Protein AF-A0A4Q6VI65-F1 (afdb_monomer_lite)

Sequence (117 aa):
MSENPRWYTVVLKPQLADAEGHPEHGSPLRESRVEATGDLGASGYPRYAGSGVQADIDPATGVVEAITVDGDELPLGYVAQAREGDAAGGDSMVPGEYEFEAPRAPEDGKGEGAHPA

Foldseek 3Di:
DDDQFFKKWKFKFFFDADPVGHTDTHDTPDIWMWGFPVDADPLRATWTDGPQKIFRADSVPQATRAIDGNNHGDDPRMDMGIDGDDPDDDDDPDDDDDDDPDDDDDDDDDDDDDDDD

pLDDT: mean 80.2, std 22.83, range [34.75, 98.44]

Secondary structure (DSSP, 8-state):
-PPPPSEEEEEEEEEEE-TT--EEE-S-SEEEEEEEEEEE-TTSSEEEEETTEEEEE-TTT--EEEEEETTEEPPTTEEEEEEEPPSS-------------PPPPP-----------

Radius of gyration: 26.67 Å; chains: 1; bounding box: 65×62×80 Å

Structure (mmCIF, N/CA/C/O backbone):
data_AF-A0A4Q6VI65-F1
#
_entry.id   AF-A0A4Q6VI65-F1
#
loop_
_atom_site.group_PDB
_atom_site.id
_atom_site.type_symbol
_atom_site.label_atom_id
_atom_site.label_alt_id
_atom_site.label_comp_id
_atom_site.label_asym_id
_atom_site.label_entity_id
_atom_site.label_seq_id
_atom_site.pdbx_PDB_ins_code
_atom_site.Cartn_x
_atom_site.Cartn_y
_atom_site.Cartn_z
_atom_site.occupancy
_atom_site.B_iso_or_equiv
_atom_site.auth_seq_id
_atom_site.auth_comp_id
_atom_site.auth_asym_id
_atom_site.auth_atom_id
_atom_site.pdbx_PDB_model_num
ATOM 1 N N . MET A 1 1 ? -7.193 15.089 18.863 1.00 37.78 1 MET A N 1
ATOM 2 C CA . MET A 1 1 ? -6.839 13.726 18.426 1.00 37.78 1 MET A CA 1
ATOM 3 C C . MET A 1 1 ? -6.873 13.788 16.918 1.00 37.78 1 MET A C 1
ATOM 5 O O . MET A 1 1 ? -7.930 14.135 16.412 1.00 37.78 1 MET A O 1
ATOM 9 N N . SER A 1 2 ? -5.743 13.637 16.223 1.00 53.09 2 SER A N 1
ATOM 10 C CA . SER A 1 2 ? -5.804 13.587 14.759 1.00 53.09 2 SER A CA 1
ATOM 11 C C . SER A 1 2 ? -6.551 12.321 14.388 1.00 53.09 2 SER A C 1
ATOM 13 O O . SER A 1 2 ? -6.148 11.231 14.791 1.00 53.09 2 SER A O 1
ATOM 15 N N . GLU A 1 3 ? -7.682 12.480 13.717 1.00 78.81 3 GLU A N 1
ATOM 16 C CA . GLU A 1 3 ? -8.341 11.351 13.089 1.00 78.81 3 GLU A CA 1
ATOM 17 C C . GLU A 1 3 ? -7.447 10.917 11.931 1.00 78.81 3 GLU A C 1
ATOM 19 O O . GLU A 1 3 ? -7.094 11.731 11.079 1.00 78.81 3 GLU A O 1
ATOM 24 N N . ASN A 1 4 ? -7.016 9.656 11.946 1.00 86.81 4 ASN A N 1
ATOM 25 C CA . ASN A 1 4 ? -6.321 9.078 10.802 1.00 86.81 4 ASN A CA 1
ATOM 26 C C . ASN A 1 4 ? -7.221 9.212 9.565 1.00 86.81 4 ASN A C 1
ATOM 28 O O . ASN A 1 4 ? -8.452 9.153 9.712 1.00 86.81 4 ASN A O 1
ATOM 32 N N . PRO A 1 5 ? -6.650 9.338 8.357 1.00 91.88 5 PRO A N 1
ATOM 33 C CA . PRO A 1 5 ? -7.467 9.458 7.164 1.00 91.88 5 PRO A CA 1
ATOM 34 C C . PRO A 1 5 ? -8.443 8.296 7.031 1.00 91.88 5 PRO A C 1
ATOM 36 O O . PRO A 1 5 ? -8.152 7.159 7.391 1.00 91.88 5 PRO A O 1
ATOM 39 N N . ARG A 1 6 ? -9.651 8.587 6.549 1.00 94.31 6 ARG A N 1
ATOM 40 C CA . ARG A 1 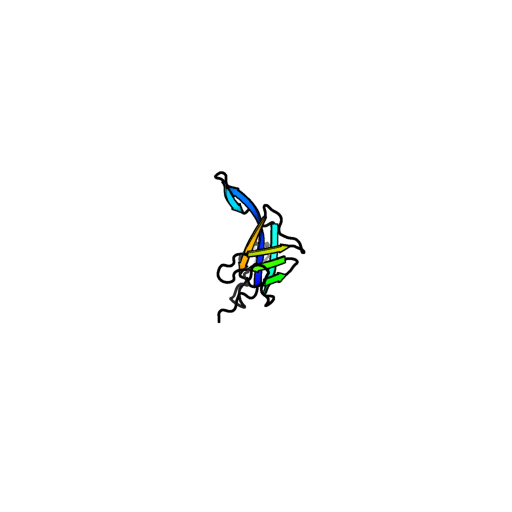6 ? -10.736 7.594 6.489 1.00 94.31 6 ARG A CA 1
ATOM 41 C C . ARG A 1 6 ? -10.517 6.565 5.386 1.00 94.31 6 ARG A C 1
ATOM 43 O O . ARG A 1 6 ? -11.012 5.443 5.491 1.00 94.31 6 ARG A O 1
ATOM 50 N N . TRP A 1 7 ? -9.826 6.961 4.324 1.00 95.56 7 TRP A N 1
ATOM 51 C CA . TRP A 1 7 ? -9.569 6.130 3.162 1.00 95.56 7 TRP A CA 1
ATOM 52 C C . TRP A 1 7 ? -8.365 6.653 2.373 1.00 95.56 7 TRP A C 1
ATOM 54 O O . TRP A 1 7 ? -8.004 7.825 2.462 1.00 95.56 7 TRP A O 1
ATOM 64 N N . TYR A 1 8 ? -7.777 5.768 1.575 1.00 97.62 8 TYR A N 1
ATOM 65 C CA . TYR A 1 8 ? -6.705 6.076 0.633 1.00 97.62 8 TYR A CA 1
ATOM 66 C C . TYR A 1 8 ? -7.020 5.472 -0.733 1.00 97.62 8 TYR A C 1
ATOM 68 O O . TYR A 1 8 ? -7.709 4.452 -0.834 1.00 97.62 8 TYR A O 1
ATOM 76 N N . THR A 1 9 ? -6.458 6.057 -1.784 1.00 97.94 9 THR A N 1
ATOM 77 C CA . THR A 1 9 ? -6.243 5.357 -3.052 1.00 97.94 9 THR A CA 1
ATOM 78 C C . THR A 1 9 ? -4.846 4.758 -3.037 1.00 97.94 9 THR A C 1
ATOM 80 O O . THR A 1 9 ? -3.853 5.485 -3.011 1.00 97.94 9 THR A O 1
ATOM 83 N N . VAL A 1 10 ? -4.765 3.432 -3.075 1.00 97.69 10 VAL A N 1
ATOM 84 C CA . VAL A 1 10 ? -3.511 2.700 -3.250 1.00 97.69 10 VAL A CA 1
ATOM 85 C C . VAL A 1 10 ? -3.266 2.492 -4.739 1.00 97.69 10 VAL A C 1
ATOM 87 O O . VAL A 1 10 ? -4.133 1.996 -5.460 1.00 97.69 10 VAL A O 1
ATOM 90 N N . VAL A 1 11 ? -2.074 2.867 -5.191 1.00 97.56 11 VAL A N 1
ATOM 91 C CA . VAL A 1 11 ? -1.618 2.773 -6.576 1.00 97.56 11 VAL A CA 1
ATOM 92 C C . VAL A 1 11 ? -0.460 1.784 -6.640 1.00 97.56 11 VAL A C 1
ATOM 94 O O . VAL A 1 11 ? 0.599 2.026 -6.059 1.00 97.56 11 VAL A O 1
ATOM 97 N N . LEU A 1 12 ? -0.650 0.682 -7.361 1.00 96.50 12 LEU A N 1
ATOM 98 C CA . LEU A 1 12 ? 0.401 -0.294 -7.639 1.00 96.50 12 LEU A CA 1
ATOM 99 C C . LEU A 1 12 ? 1.150 0.093 -8.907 1.00 96.50 12 LEU A C 1
ATOM 101 O O . LEU A 1 12 ? 0.539 0.376 -9.942 1.00 96.50 12 LEU A O 1
ATOM 105 N N . LYS A 1 13 ? 2.478 0.078 -8.829 1.00 96.50 13 LYS A N 1
ATOM 106 C CA . LYS A 1 13 ? 3.376 0.493 -9.909 1.00 96.50 13 LYS A CA 1
ATOM 107 C C . LYS A 1 13 ? 4.543 -0.494 -10.021 1.00 96.50 13 LYS A C 1
ATOM 109 O O . LYS A 1 13 ? 4.926 -1.076 -9.006 1.00 96.50 13 LYS A O 1
ATOM 114 N N . PRO A 1 14 ? 5.157 -0.664 -11.204 1.00 95.81 14 PRO A N 1
ATOM 115 C CA . PRO A 1 14 ? 6.443 -1.333 -11.298 1.00 95.81 14 PRO A CA 1
ATOM 116 C C . PRO A 1 14 ? 7.504 -0.487 -10.595 1.00 95.81 14 PRO A C 1
ATOM 118 O O . PRO A 1 14 ? 7.529 0.741 -10.738 1.00 95.81 14 PRO A O 1
ATOM 121 N N . GLN A 1 15 ? 8.402 -1.150 -9.883 1.00 93.19 15 GLN A N 1
ATOM 122 C CA . GLN A 1 15 ? 9.641 -0.552 -9.425 1.00 93.19 15 GLN A CA 1
ATOM 123 C C . GLN A 1 15 ? 10.679 -0.670 -10.538 1.00 93.19 15 GLN A C 1
ATOM 125 O O . GLN A 1 15 ? 11.067 -1.769 -10.931 1.00 93.19 15 GLN A O 1
ATOM 130 N N . LEU A 1 16 ? 11.094 0.478 -11.058 1.00 91.19 16 LEU A N 1
ATOM 131 C CA . LEU A 1 16 ? 12.094 0.608 -12.106 1.00 91.19 16 LEU A CA 1
ATOM 132 C C . LEU A 1 16 ? 13.328 1.319 -11.545 1.00 91.19 16 LEU A C 1
ATOM 134 O O . LEU A 1 16 ? 13.364 1.728 -10.381 1.00 91.19 16 LEU A O 1
ATOM 138 N N . ALA A 1 17 ? 14.342 1.455 -12.387 1.00 90.75 17 ALA A N 1
ATOM 139 C CA . ALA A 1 17 ? 15.461 2.338 -12.131 1.00 90.75 17 ALA A CA 1
ATOM 140 C C . ALA A 1 17 ? 15.717 3.204 -13.365 1.00 90.75 17 ALA A C 1
ATOM 142 O O . ALA A 1 17 ? 15.507 2.738 -14.490 1.00 90.75 17 ALA A O 1
ATOM 143 N N . ASP A 1 18 ? 16.161 4.438 -13.140 1.00 89.00 18 ASP A N 1
ATOM 144 C CA . ASP A 1 18 ? 16.641 5.309 -14.211 1.00 89.00 18 ASP A CA 1
ATOM 145 C C . ASP A 1 18 ? 17.984 4.802 -14.786 1.00 89.00 18 ASP A C 1
ATOM 147 O O . ASP A 1 18 ? 18.517 3.760 -14.381 1.00 89.00 18 ASP A O 1
ATOM 151 N N . ALA A 1 19 ? 18.538 5.519 -15.768 1.00 89.12 19 ALA A N 1
ATOM 152 C CA . ALA A 1 19 ? 19.800 5.136 -16.407 1.00 89.12 19 ALA A CA 1
ATOM 153 C C . ALA A 1 19 ? 20.996 5.160 -15.433 1.00 89.12 19 ALA A C 1
ATOM 155 O O . ALA A 1 19 ? 21.976 4.439 -15.637 1.00 89.12 19 ALA A O 1
ATOM 156 N N . GLU A 1 20 ? 20.902 5.958 -14.371 1.00 92.81 20 GLU A N 1
ATOM 157 C CA . GLU A 1 20 ? 21.888 6.106 -13.304 1.00 92.81 20 GLU A CA 1
ATOM 158 C C . GLU A 1 20 ? 21.680 5.099 -12.153 1.00 92.81 20 GLU A C 1
ATOM 160 O O . GLU A 1 20 ? 22.526 4.994 -11.262 1.00 92.81 20 GLU A O 1
ATOM 165 N N . GLY A 1 21 ? 20.602 4.310 -12.193 1.00 87.38 21 GLY A N 1
ATOM 166 C CA . GLY A 1 21 ? 20.278 3.277 -11.215 1.00 87.38 21 GLY A CA 1
ATOM 167 C C . GLY A 1 21 ? 19.486 3.770 -10.000 1.00 87.38 21 GLY A C 1
ATOM 168 O O . GLY A 1 21 ? 19.345 3.017 -9.032 1.00 87.38 21 GLY A O 1
ATOM 169 N N . HIS A 1 22 ? 18.970 5.000 -10.007 1.00 89.06 22 HIS A N 1
ATOM 170 C CA . HIS A 1 22 ? 18.104 5.488 -8.937 1.00 89.06 22 HIS A CA 1
ATOM 171 C C . HIS A 1 22 ? 16.700 4.895 -9.052 1.00 89.06 22 HIS A C 1
ATOM 173 O O . HIS A 1 22 ? 16.220 4.681 -10.166 1.00 89.06 22 HIS A O 1
ATOM 179 N N . PRO A 1 23 ? 16.002 4.668 -7.923 1.00 85.19 23 PRO A N 1
ATOM 180 C CA . PRO A 1 23 ? 14.636 4.171 -7.953 1.00 85.19 23 PRO A CA 1
ATOM 181 C C . PRO A 1 23 ? 13.718 5.117 -8.730 1.00 85.19 23 PRO A C 1
ATOM 183 O O . PRO A 1 23 ? 13.538 6.276 -8.359 1.00 85.19 23 PRO A O 1
ATOM 186 N N . GLU A 1 24 ? 13.083 4.580 -9.763 1.00 89.69 24 GLU A N 1
ATOM 187 C CA . GLU A 1 24 ? 11.984 5.213 -10.481 1.00 89.69 24 GLU A CA 1
ATOM 188 C C . GLU A 1 24 ? 10.745 4.314 -10.372 1.00 89.69 24 GLU A C 1
ATOM 190 O O . GLU A 1 24 ? 10.813 3.122 -10.055 1.00 89.69 24 GLU A O 1
ATOM 195 N N . HIS A 1 25 ? 9.568 4.875 -10.614 1.00 89.69 25 HIS A N 1
ATOM 196 C CA . HIS A 1 25 ? 8.326 4.117 -10.629 1.00 89.69 25 HIS A CA 1
ATOM 197 C C . HIS A 1 25 ? 7.657 4.262 -11.988 1.00 89.69 25 HIS A C 1
ATOM 199 O O . HIS A 1 25 ? 7.354 5.380 -12.405 1.00 89.69 25 HIS A O 1
ATOM 205 N N . GLY A 1 26 ? 7.372 3.131 -12.637 1.00 89.50 26 GLY A N 1
ATOM 206 C CA . GLY A 1 26 ? 6.691 3.101 -13.933 1.00 89.50 26 GLY A CA 1
ATOM 207 C C . GLY A 1 26 ? 5.242 3.598 -13.868 1.00 89.50 26 GLY A C 1
ATOM 208 O O . GLY A 1 26 ? 4.771 4.086 -12.842 1.00 89.50 26 GLY A O 1
ATOM 209 N N . SER A 1 27 ? 4.488 3.470 -14.958 1.00 93.38 27 SER A N 1
ATOM 210 C CA . SER A 1 27 ? 3.067 3.847 -14.968 1.00 93.38 27 SER A CA 1
ATOM 211 C C . SER A 1 27 ? 2.226 3.007 -13.984 1.00 93.38 27 SER A C 1
ATOM 213 O O . SER A 1 27 ? 2.571 1.851 -13.727 1.00 93.38 27 SER A O 1
ATOM 215 N N . PRO A 1 28 ? 1.122 3.555 -13.435 1.00 95.50 28 PRO A N 1
ATOM 216 C CA . PRO A 1 28 ? 0.167 2.789 -12.634 1.00 95.50 28 PRO A CA 1
ATOM 217 C C . PRO A 1 28 ? -0.341 1.539 -13.356 1.00 95.50 28 PRO A C 1
ATOM 219 O O . PRO A 1 28 ? -0.711 1.602 -14.527 1.00 95.50 28 PRO A O 1
ATOM 222 N N . LEU A 1 29 ? -0.381 0.416 -12.640 1.00 94.00 29 LEU A N 1
ATOM 223 C CA . LEU A 1 29 ? -0.928 -0.855 -13.126 1.00 94.00 29 LEU A CA 1
ATOM 224 C C . LEU A 1 29 ? -2.316 -1.137 -12.551 1.00 94.00 29 LEU A C 1
ATOM 226 O O . LEU A 1 29 ? -3.156 -1.735 -13.219 1.00 94.00 29 LEU A O 1
ATOM 230 N N . ARG A 1 30 ? -2.550 -0.720 -11.303 1.00 94.25 30 ARG A N 1
ATOM 231 C CA . ARG A 1 30 ? -3.827 -0.858 -10.596 1.00 94.25 30 ARG A CA 1
ATOM 232 C C . ARG A 1 30 ? -3.984 0.285 -9.611 1.00 94.25 30 ARG A C 1
ATOM 234 O O . ARG A 1 30 ? -3.036 0.638 -8.914 1.00 94.25 30 ARG A O 1
ATOM 241 N N . GLU A 1 31 ? -5.200 0.799 -9.522 1.00 96.56 31 GLU A N 1
ATOM 242 C CA . GLU A 1 31 ? -5.616 1.723 -8.475 1.00 96.56 31 GLU A CA 1
ATOM 243 C C . GLU A 1 31 ? -6.766 1.093 -7.699 1.00 96.56 31 GLU A C 1
ATOM 245 O O . GLU A 1 31 ? -7.632 0.421 -8.266 1.00 96.56 31 GLU A O 1
ATOM 250 N N . SER A 1 32 ? -6.753 1.224 -6.380 1.00 96.69 32 SER A N 1
ATOM 251 C CA . SER A 1 32 ? -7.774 0.632 -5.523 1.00 96.69 32 SER A CA 1
ATOM 252 C C . SER A 1 32 ? -8.002 1.512 -4.311 1.00 96.69 32 SER A C 1
ATOM 254 O O . SER A 1 32 ? -7.064 1.898 -3.617 1.00 96.69 32 SER A O 1
ATOM 256 N N . ARG A 1 33 ? -9.270 1.824 -4.052 1.00 97.38 33 ARG A N 1
ATOM 257 C CA . ARG A 1 33 ? -9.666 2.508 -2.828 1.00 97.38 33 ARG A CA 1
ATOM 258 C C . ARG A 1 33 ? -9.663 1.517 -1.670 1.00 97.38 33 ARG A C 1
ATOM 260 O O . ARG A 1 33 ? -10.248 0.438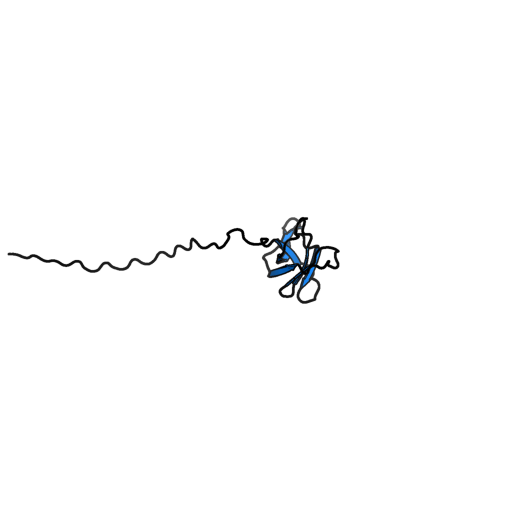 -1.784 1.00 97.38 33 ARG A O 1
ATOM 267 N N . VAL A 1 34 ? -9.045 1.921 -0.569 1.00 98.06 34 VAL A N 1
ATOM 268 C CA . VAL A 1 34 ? -8.993 1.182 0.693 1.00 98.06 34 VAL A CA 1
ATOM 269 C C . VAL A 1 34 ? -9.507 2.067 1.820 1.00 98.06 34 VAL A C 1
ATOM 271 O O . VAL A 1 34 ? -9.235 3.266 1.849 1.00 98.06 34 VAL A O 1
ATOM 274 N N . GLU A 1 35 ? -10.265 1.493 2.745 1.00 97.56 35 GLU A N 1
ATOM 275 C CA . GLU A 1 35 ? -10.871 2.217 3.865 1.00 97.56 35 GLU A CA 1
ATOM 276 C C . GLU A 1 35 ? -10.290 1.741 5.188 1.00 97.56 35 GLU A C 1
ATOM 278 O O . GLU A 1 35 ? -9.915 0.574 5.315 1.00 97.56 35 GLU A O 1
ATOM 283 N N . ALA A 1 36 ? -10.209 2.646 6.165 1.00 96.69 36 ALA A N 1
ATOM 284 C CA . ALA A 1 36 ? -9.707 2.322 7.493 1.00 96.69 36 ALA A CA 1
ATOM 285 C C . ALA A 1 36 ? -10.552 1.200 8.110 1.00 96.69 36 ALA A C 1
ATOM 287 O O . ALA A 1 36 ? -11.771 1.335 8.227 1.00 96.69 36 ALA A O 1
ATOM 288 N N . THR A 1 37 ? -9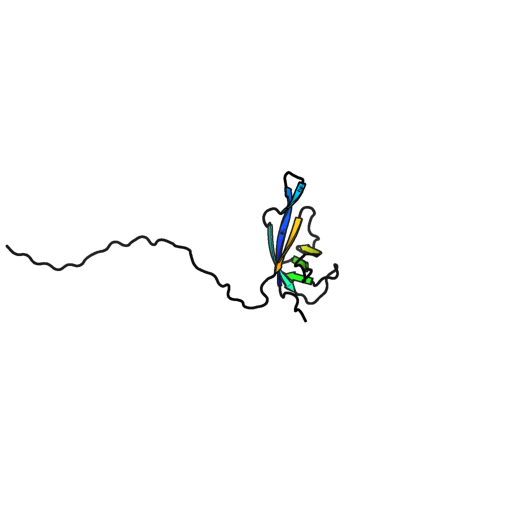.913 0.113 8.543 1.00 96.62 37 THR A N 1
ATOM 289 C CA . THR A 1 37 ? -10.632 -1.001 9.184 1.00 96.62 37 THR A CA 1
ATOM 290 C C . THR A 1 37 ? -10.856 -0.757 10.675 1.00 96.62 37 THR A C 1
ATOM 292 O O . THR A 1 37 ? -11.752 -1.347 11.269 1.00 96.62 37 THR A O 1
ATOM 295 N N . GLY A 1 38 ? -10.062 0.137 11.275 1.00 95.69 38 GLY A N 1
ATOM 296 C CA . GLY A 1 38 ? -10.015 0.373 12.721 1.00 95.69 38 GLY A CA 1
ATOM 297 C C . GLY A 1 38 ? -9.004 -0.509 13.459 1.00 95.69 38 GLY A C 1
ATOM 298 O O . GLY A 1 38 ? -8.771 -0.288 14.646 1.00 95.69 38 GLY A O 1
ATOM 299 N N . ASP A 1 39 ? -8.368 -1.449 12.759 1.00 96.69 39 ASP A N 1
ATOM 300 C CA . ASP A 1 39 ? -7.366 -2.356 13.316 1.00 96.69 39 ASP A CA 1
ATOM 301 C C . ASP A 1 39 ? -5.938 -1.897 12.997 1.00 96.69 39 ASP A C 1
ATOM 303 O O . ASP A 1 39 ? -5.696 -1.095 12.090 1.00 96.69 39 ASP A O 1
ATOM 307 N N . LEU A 1 40 ? -4.972 -2.455 13.729 1.00 96.69 40 LEU A N 1
ATOM 308 C CA . LEU A 1 40 ? -3.561 -2.393 13.361 1.00 96.69 40 LEU A CA 1
ATOM 309 C C . LEU A 1 40 ? -3.189 -3.596 12.499 1.00 96.69 40 LEU A C 1
ATOM 311 O O . LEU A 1 40 ? -3.655 -4.718 12.708 1.00 96.69 40 LEU A O 1
ATOM 315 N N . GLY A 1 41 ? -2.319 -3.340 11.539 1.00 96.69 41 GLY A N 1
ATOM 316 C CA . GLY A 1 41 ? -1.744 -4.343 10.678 1.00 96.69 41 GLY A CA 1
ATOM 317 C C . GLY A 1 41 ? -0.521 -5.044 11.256 1.00 96.69 41 GLY A C 1
ATOM 318 O O . GLY A 1 41 ? -0.092 -4.787 12.381 1.00 96.69 41 GLY A O 1
ATOM 319 N N . ALA A 1 42 ? 0.065 -5.936 10.458 1.00 95.06 42 ALA A N 1
ATOM 320 C CA . ALA A 1 42 ? 1.216 -6.734 10.875 1.00 95.06 42 ALA A CA 1
ATOM 321 C C . ALA A 1 42 ? 2.490 -5.885 10.998 1.00 95.06 42 ALA A C 1
ATOM 323 O O . ALA A 1 42 ? 3.364 -6.217 11.796 1.00 95.06 42 ALA A O 1
ATOM 324 N N . SER A 1 43 ? 2.572 -4.772 10.260 1.00 96.31 43 SER A N 1
ATOM 325 C CA . SER A 1 43 ? 3.648 -3.785 10.406 1.00 96.31 43 SER A CA 1
ATOM 326 C C . SER A 1 43 ? 3.517 -2.921 11.670 1.00 96.31 43 SER A C 1
ATOM 328 O O . SER A 1 43 ? 4.440 -2.185 12.004 1.00 96.31 43 SER A O 1
ATOM 330 N N . GLY A 1 44 ? 2.384 -2.996 12.384 1.00 97.12 44 GLY A N 1
ATOM 331 C CA . GLY A 1 44 ? 2.074 -2.150 13.540 1.00 97.12 44 GLY A CA 1
ATOM 332 C C . GLY A 1 44 ? 1.412 -0.812 13.192 1.00 97.12 44 GLY A C 1
ATOM 333 O O . GLY A 1 44 ? 1.083 -0.052 14.102 1.00 97.12 44 GLY A O 1
ATOM 334 N N . TYR A 1 45 ? 1.172 -0.538 11.908 1.00 97.19 45 TYR A N 1
ATOM 335 C CA . TYR A 1 45 ? 0.479 0.662 11.432 1.00 97.19 45 TYR A CA 1
ATOM 336 C C . TYR A 1 45 ? -1.019 0.414 11.200 1.00 97.19 45 TYR A C 1
ATOM 338 O O . TYR A 1 45 ? -1.427 -0.740 11.050 1.00 97.19 45 TYR A O 1
ATOM 346 N N . PRO A 1 46 ? -1.866 1.462 11.179 1.00 97.56 46 PRO A N 1
ATOM 347 C CA . PRO A 1 46 ? -3.287 1.324 10.874 1.00 97.56 46 PRO A CA 1
ATOM 348 C C . PRO A 1 46 ? -3.535 0.588 9.557 1.00 97.56 46 PRO A C 1
ATOM 350 O O . PRO A 1 46 ? -2.893 0.862 8.541 1.00 97.56 46 PRO A O 1
ATOM 353 N N . ARG A 1 47 ? -4.496 -0.334 9.586 1.00 98.19 47 ARG A N 1
ATOM 354 C CA . ARG A 1 47 ? -4.875 -1.150 8.439 1.00 98.19 47 ARG A CA 1
ATOM 355 C C . ARG A 1 47 ? -6.002 -0.510 7.638 1.00 98.19 47 ARG A C 1
ATOM 357 O O . ARG A 1 47 ? -7.009 -0.057 8.186 1.00 98.19 47 ARG A O 1
ATOM 364 N N . TYR A 1 48 ? -5.842 -0.562 6.322 1.00 98.19 48 TYR A N 1
ATOM 365 C CA . TYR A 1 48 ? -6.825 -0.158 5.331 1.00 98.19 48 TYR A CA 1
ATOM 366 C C . TYR A 1 48 ? -7.097 -1.316 4.380 1.00 98.19 48 TYR A C 1
ATOM 368 O O . TYR A 1 48 ? -6.166 -2.001 3.959 1.00 98.19 48 TYR A O 1
ATOM 376 N N . ALA A 1 49 ? -8.357 -1.542 4.019 1.00 98.25 49 ALA A N 1
ATOM 377 C CA . ALA A 1 49 ? -8.720 -2.625 3.112 1.00 98.25 49 ALA A CA 1
ATOM 378 C C . ALA A 1 49 ? -9.814 -2.216 2.123 1.00 98.25 49 ALA A C 1
ATOM 380 O O . ALA A 1 49 ? -10.676 -1.393 2.426 1.00 98.25 49 ALA A O 1
ATOM 381 N N . GLY A 1 50 ? -9.782 -2.795 0.926 1.00 97.75 50 GLY A N 1
ATOM 382 C CA . GLY A 1 50 ? -10.789 -2.559 -0.102 1.00 97.75 50 GLY A CA 1
ATOM 383 C C . GLY A 1 50 ? -10.391 -3.138 -1.453 1.00 97.75 50 GLY A C 1
ATOM 384 O O . GLY A 1 50 ? -9.220 -3.157 -1.818 1.00 97.75 50 GLY A O 1
ATOM 385 N N . SER A 1 51 ? -11.379 -3.621 -2.211 1.00 95.00 51 SER A N 1
ATOM 386 C CA . SER A 1 51 ? -11.191 -4.126 -3.583 1.00 95.00 51 SER A CA 1
ATOM 387 C C . SER A 1 51 ? -10.047 -5.144 -3.726 1.00 95.00 51 SER A C 1
ATOM 389 O O . SER A 1 51 ? -9.270 -5.055 -4.671 1.00 95.00 51 SER A O 1
ATOM 391 N N . GLY A 1 52 ? -9.908 -6.072 -2.771 1.00 96.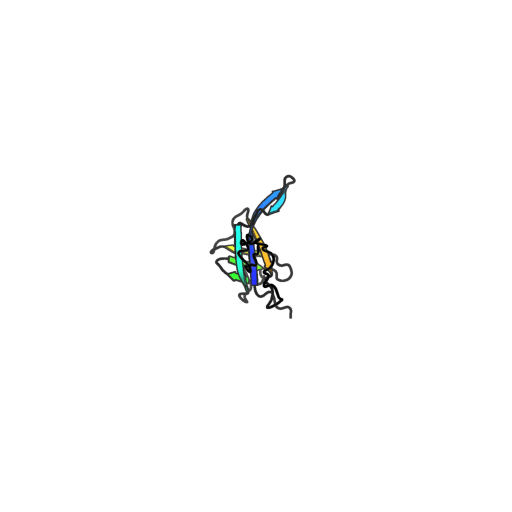31 52 GLY A N 1
ATOM 392 C CA . GLY A 1 52 ? -8.847 -7.090 -2.762 1.00 96.31 52 GLY A CA 1
ATOM 393 C C . GLY A 1 52 ? -7.475 -6.598 -2.286 1.00 96.31 52 GLY A C 1
ATOM 394 O O . GLY A 1 52 ? -6.565 -7.402 -2.148 1.00 96.31 52 GLY A O 1
ATOM 395 N N . VAL A 1 53 ? -7.310 -5.311 -1.984 1.00 97.81 53 VAL A N 1
ATOM 396 C CA . VAL A 1 53 ? -6.074 -4.754 -1.423 1.00 97.81 53 VAL A CA 1
ATOM 397 C C . VAL A 1 53 ? -6.217 -4.597 0.086 1.00 97.81 53 VAL A C 1
ATOM 399 O O . VAL A 1 53 ? -7.240 -4.107 0.567 1.00 97.81 53 VAL A O 1
ATOM 402 N N . GLN A 1 54 ? -5.179 -4.973 0.828 1.00 98.44 54 GLN A N 1
ATOM 403 C CA . GLN A 1 54 ? -5.018 -4.629 2.237 1.00 98.44 54 GLN A CA 1
ATOM 404 C C . GLN A 1 54 ? -3.656 -3.971 2.419 1.00 98.44 54 GLN A C 1
ATOM 406 O O . GLN A 1 54 ? -2.646 -4.566 2.061 1.00 98.44 54 GLN A O 1
ATOM 411 N N . ALA A 1 55 ? -3.631 -2.766 2.974 1.00 98.25 55 ALA A N 1
ATOM 412 C CA . ALA A 1 55 ? -2.418 -1.995 3.184 1.00 98.25 55 ALA A CA 1
ATOM 413 C C . ALA A 1 55 ? -2.348 -1.492 4.626 1.00 98.25 55 ALA A C 1
ATOM 415 O O . ALA A 1 55 ? -3.322 -0.965 5.162 1.00 98.25 55 ALA A O 1
ATOM 416 N N . ASP A 1 56 ? -1.178 -1.630 5.229 1.00 98.38 56 ASP A N 1
ATOM 417 C CA . ASP A 1 56 ? -0.853 -1.013 6.502 1.00 98.38 56 ASP A CA 1
ATOM 418 C C . ASP A 1 56 ? -0.119 0.301 6.172 1.00 98.38 56 ASP A C 1
ATOM 420 O O . ASP A 1 56 ? 0.909 0.272 5.491 1.00 98.38 56 ASP A O 1
ATOM 424 N N . ILE A 1 57 ? -0.680 1.451 6.560 1.00 98.19 57 ILE A N 1
ATOM 425 C CA . ILE A 1 57 ? -0.235 2.778 6.087 1.00 98.19 57 ILE A CA 1
ATOM 426 C C . ILE A 1 57 ? 0.099 3.668 7.279 1.00 98.19 57 ILE A C 1
ATOM 428 O O . ILE A 1 57 ? -0.719 3.803 8.191 1.00 98.19 57 ILE A O 1
ATOM 432 N N . ASP A 1 58 ? 1.264 4.317 7.248 1.00 96.44 58 ASP A N 1
ATOM 433 C CA . ASP A 1 58 ? 1.612 5.369 8.200 1.00 96.44 58 ASP A CA 1
ATOM 434 C C . ASP A 1 58 ? 0.759 6.624 7.943 1.00 96.44 58 ASP A C 1
ATOM 436 O O . ASP A 1 58 ? 0.968 7.308 6.940 1.00 96.44 58 ASP A O 1
ATOM 440 N N . PRO A 1 59 ? -0.190 6.983 8.830 1.00 93.19 59 PRO A N 1
ATOM 441 C CA . PRO A 1 59 ? -1.054 8.139 8.619 1.00 93.19 59 PRO A CA 1
ATOM 442 C C . PRO A 1 59 ? -0.312 9.479 8.718 1.00 93.19 59 PRO A C 1
ATOM 444 O O . PRO A 1 59 ? -0.865 10.494 8.311 1.00 93.19 59 PRO A O 1
ATOM 447 N N . ALA A 1 60 ? 0.906 9.514 9.272 1.00 92.19 60 ALA A N 1
ATOM 448 C CA . ALA A 1 60 ? 1.693 10.742 9.350 1.00 92.19 60 ALA A CA 1
ATOM 449 C C . ALA A 1 60 ? 2.390 11.077 8.022 1.00 92.19 60 ALA A C 1
ATOM 451 O O . ALA A 1 60 ? 2.624 12.251 7.735 1.00 92.19 60 ALA A O 1
ATOM 452 N N . THR A 1 61 ? 2.739 10.060 7.230 1.00 93.62 61 THR A N 1
ATOM 453 C CA . THR A 1 61 ? 3.547 10.213 6.008 1.00 93.62 61 THR A CA 1
ATOM 454 C C . THR A 1 61 ? 2.848 9.726 4.739 1.00 93.62 61 THR A C 1
ATOM 456 O O . THR A 1 61 ? 3.269 10.080 3.639 1.00 93.62 61 THR A O 1
ATOM 459 N N . GLY A 1 62 ? 1.791 8.922 4.866 1.00 93.94 62 GLY A N 1
ATOM 460 C CA . GLY A 1 62 ? 1.131 8.234 3.757 1.00 93.94 62 GLY A CA 1
ATOM 461 C C . GLY A 1 62 ? 1.951 7.075 3.177 1.00 93.94 62 GLY A C 1
ATOM 462 O O . GLY A 1 62 ? 1.623 6.576 2.100 1.00 93.94 62 GLY A O 1
ATOM 463 N N . VAL A 1 63 ? 3.027 6.647 3.846 1.00 96.38 63 VAL A N 1
ATOM 464 C CA . VAL A 1 63 ? 3.867 5.536 3.381 1.00 96.38 63 VAL A CA 1
ATOM 465 C C . VAL A 1 63 ? 3.141 4.208 3.592 1.00 96.38 63 VAL A C 1
ATOM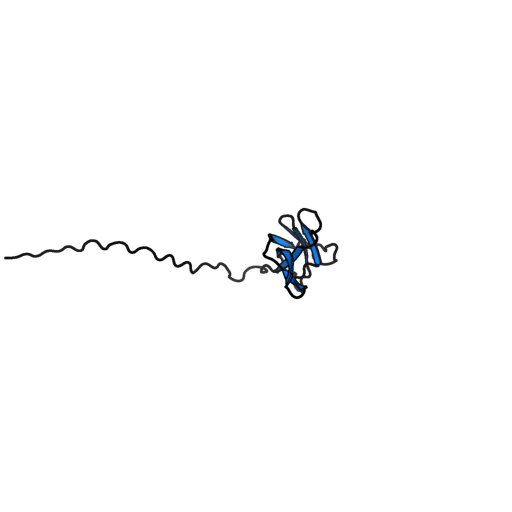 467 O O . VAL A 1 63 ? 2.538 3.968 4.637 1.00 96.38 63 VAL A O 1
ATOM 470 N N . VAL A 1 64 ? 3.192 3.342 2.577 1.00 97.75 64 VAL A N 1
ATOM 471 C CA . VAL A 1 64 ? 2.688 1.967 2.662 1.00 97.75 64 VAL A CA 1
ATOM 472 C C . VAL A 1 64 ? 3.778 1.095 3.278 1.00 97.75 64 VAL A C 1
ATOM 474 O O . VAL A 1 64 ? 4.811 0.864 2.657 1.00 97.75 64 VAL A O 1
ATOM 477 N N . GLU A 1 65 ? 3.531 0.607 4.487 1.00 97.62 65 GLU A N 1
ATOM 478 C CA . GLU A 1 65 ? 4.495 -0.144 5.302 1.00 97.62 65 GLU A CA 1
ATOM 479 C C . GLU A 1 65 ? 4.383 -1.658 5.077 1.00 97.62 65 GLU A C 1
ATOM 481 O O . GLU A 1 65 ? 5.361 -2.394 5.179 1.00 97.62 65 GLU A O 1
ATOM 486 N N . ALA A 1 66 ? 3.182 -2.136 4.745 1.00 97.38 66 ALA A N 1
ATOM 487 C CA . ALA A 1 66 ? 2.942 -3.506 4.302 1.00 97.38 66 ALA A CA 1
ATOM 488 C C . ALA A 1 66 ? 1.715 -3.562 3.391 1.00 97.38 66 ALA A C 1
ATOM 490 O O . ALA A 1 66 ? 0.795 -2.754 3.532 1.00 97.38 66 ALA A O 1
ATOM 491 N N . ILE A 1 67 ? 1.679 -4.520 2.462 1.00 97.81 67 ILE A N 1
ATOM 492 C CA . ILE A 1 67 ? 0.555 -4.679 1.538 1.00 97.81 67 ILE A CA 1
ATOM 493 C C . ILE A 1 67 ? 0.370 -6.131 1.093 1.00 97.81 67 ILE A C 1
ATOM 495 O O . ILE A 1 67 ? 1.337 -6.838 0.813 1.00 97.81 67 ILE A O 1
ATOM 499 N N . THR A 1 68 ? -0.890 -6.545 0.973 1.00 97.81 68 THR A N 1
ATOM 500 C CA . THR A 1 68 ? -1.296 -7.740 0.229 1.00 97.81 68 THR A CA 1
ATOM 501 C C . THR A 1 68 ? -2.290 -7.379 -0.870 1.00 97.81 68 THR A C 1
ATOM 503 O O . THR A 1 68 ? -3.075 -6.432 -0.749 1.00 97.81 68 THR A O 1
ATOM 506 N N . VAL A 1 69 ? -2.243 -8.137 -1.963 1.00 96.88 69 VAL A N 1
ATOM 507 C CA . VAL A 1 69 ? -3.105 -7.981 -3.135 1.00 96.88 69 VAL A CA 1
ATOM 508 C C . VAL A 1 69 ? -3.747 -9.326 -3.428 1.00 96.88 69 VAL A C 1
ATOM 510 O O . VAL A 1 69 ? -3.068 -10.316 -3.665 1.00 96.88 69 VAL A O 1
ATOM 513 N N . ASP A 1 70 ? -5.072 -9.351 -3.362 1.00 95.69 70 ASP A N 1
ATOM 514 C CA . ASP A 1 70 ? -5.918 -10.527 -3.550 1.00 95.69 70 ASP A CA 1
ATOM 515 C C . ASP A 1 70 ? -5.544 -11.705 -2.619 1.00 95.69 70 ASP A C 1
ATOM 517 O O . ASP A 1 70 ? -5.803 -12.867 -2.914 1.00 95.69 70 ASP A O 1
ATOM 521 N N . GLY A 1 71 ? -4.989 -11.377 -1.444 1.00 95.81 71 GLY A N 1
ATOM 522 C CA . GLY A 1 71 ? -4.577 -12.327 -0.405 1.00 95.81 71 GLY A CA 1
ATOM 523 C C . GLY A 1 71 ? -3.089 -12.678 -0.415 1.00 95.81 71 GLY A C 1
ATOM 524 O O . GLY A 1 71 ? -2.599 -13.186 0.592 1.00 95.81 71 GLY A O 1
ATOM 525 N N . ASP A 1 72 ? -2.371 -12.342 -1.484 1.00 96.44 72 ASP A N 1
ATOM 526 C CA . ASP A 1 72 ? -0.951 -12.646 -1.642 1.00 96.44 72 ASP A CA 1
ATOM 527 C C . ASP A 1 72 ? -0.066 -11.432 -1.337 1.00 96.44 72 ASP A C 1
ATOM 529 O O . ASP A 1 72 ? -0.483 -10.275 -1.445 1.00 96.44 72 ASP A O 1
ATOM 533 N N . GLU A 1 73 ? 1.180 -11.690 -0.945 1.00 94.75 73 GLU A N 1
ATOM 534 C CA . GLU A 1 73 ? 2.193 -10.644 -0.802 1.00 94.75 73 GLU A CA 1
ATOM 535 C C . GLU A 1 73 ? 2.502 -10.010 -2.165 1.00 94.75 73 GLU A C 1
ATOM 537 O O . GLU A 1 73 ? 2.470 -10.673 -3.207 1.00 94.75 73 GLU A O 1
ATOM 542 N N . LEU A 1 74 ? 2.798 -8.708 -2.165 1.00 93.44 74 LEU A N 1
ATOM 543 C CA . LEU A 1 74 ? 3.118 -8.006 -3.400 1.00 93.44 74 LEU A CA 1
ATOM 544 C C . LEU A 1 74 ? 4.381 -8.613 -4.051 1.00 93.44 74 LEU A C 1
ATOM 546 O O . LEU A 1 74 ? 5.413 -8.730 -3.387 1.00 93.44 74 LEU A O 1
ATOM 550 N N . PRO A 1 75 ? 4.342 -8.972 -5.349 1.00 87.62 75 PRO A N 1
ATOM 551 C CA . PRO A 1 75 ? 5.502 -9.538 -6.025 1.00 87.62 75 PRO A CA 1
ATOM 552 C C . PRO A 1 75 ? 6.706 -8.591 -6.046 1.00 87.62 75 PRO A C 1
ATOM 554 O O . PRO A 1 75 ? 6.565 -7.370 -6.131 1.00 87.62 75 PRO A O 1
ATOM 557 N N . LEU A 1 76 ? 7.910 -9.168 -6.066 1.00 88.44 76 LEU A N 1
ATOM 558 C CA . LEU A 1 76 ? 9.146 -8.408 -6.260 1.00 88.44 76 LEU A CA 1
ATOM 559 C C . LEU A 1 76 ? 9.109 -7.602 -7.568 1.00 88.44 76 LEU A C 1
ATOM 561 O O . LEU A 1 76 ? 8.596 -8.067 -8.587 1.00 88.44 76 LEU A O 1
ATOM 565 N N . GLY A 1 77 ? 9.703 -6.407 -7.540 1.00 91.94 77 GLY A N 1
ATOM 566 C CA . GLY A 1 77 ? 9.703 -5.483 -8.679 1.00 91.94 77 GLY A CA 1
ATOM 567 C C . GLY A 1 77 ? 8.447 -4.613 -8.774 1.00 91.94 77 GLY A C 1
ATOM 568 O O . GLY A 1 77 ? 8.249 -3.944 -9.785 1.00 91.94 77 GLY A O 1
ATOM 569 N N . TYR A 1 78 ? 7.614 -4.597 -7.733 1.00 95.06 78 TYR A N 1
ATOM 570 C CA . TYR A 1 78 ? 6.454 -3.721 -7.612 1.00 95.06 78 TYR A CA 1
ATOM 571 C C . TYR A 1 78 ? 6.567 -2.859 -6.360 1.00 95.06 78 TYR A C 1
ATOM 573 O O . TYR A 1 78 ? 7.179 -3.243 -5.368 1.00 95.06 78 TYR A O 1
ATOM 581 N N . VAL A 1 79 ? 5.927 -1.697 -6.411 1.00 95.81 79 VAL A N 1
ATOM 582 C CA . VAL A 1 79 ? 5.781 -0.788 -5.279 1.00 95.81 79 VAL A CA 1
ATOM 583 C C . VAL A 1 79 ? 4.329 -0.338 -5.166 1.00 95.81 79 VAL A C 1
ATOM 585 O O . VAL A 1 79 ? 3.613 -0.231 -6.168 1.00 95.81 79 VAL A O 1
ATOM 588 N N . ALA A 1 80 ? 3.903 -0.048 -3.942 1.00 97.00 80 ALA A N 1
ATOM 589 C CA . ALA A 1 80 ? 2.622 0.569 -3.651 1.00 97.00 80 ALA A CA 1
ATOM 590 C C . ALA A 1 80 ? 2.833 2.002 -3.155 1.00 97.00 80 ALA A C 1
ATOM 592 O O . ALA A 1 80 ? 3.711 2.267 -2.339 1.00 97.00 80 ALA A O 1
ATOM 593 N N . GLN A 1 81 ? 2.013 2.926 -3.642 1.00 96.81 81 GLN A N 1
ATOM 594 C CA . GLN A 1 81 ? 1.941 4.296 -3.141 1.00 96.81 81 GLN A CA 1
ATOM 595 C C . GLN A 1 81 ? 0.519 4.568 -2.669 1.00 96.81 81 GLN A C 1
ATOM 597 O O . GLN A 1 81 ? -0.427 4.151 -3.335 1.00 96.81 81 GLN A O 1
ATOM 602 N N . ALA A 1 82 ? 0.356 5.277 -1.557 1.00 97.00 82 ALA A N 1
ATOM 603 C CA . ALA A 1 82 ? -0.954 5.715 -1.102 1.00 97.00 82 ALA A CA 1
ATOM 604 C C . ALA A 1 82 ? -1.131 7.212 -1.356 1.00 97.00 82 ALA A C 1
ATOM 606 O O . ALA A 1 82 ? -0.213 8.015 -1.194 1.00 97.00 82 ALA A O 1
ATOM 607 N N . ARG A 1 83 ? -2.335 7.579 -1.783 1.00 95.19 83 ARG A N 1
ATOM 608 C CA . ARG A 1 83 ? -2.798 8.961 -1.875 1.00 95.19 83 ARG A CA 1
ATOM 609 C C . ARG A 1 83 ? -3.972 9.101 -0.937 1.00 95.19 83 ARG A C 1
ATOM 611 O O . ARG A 1 83 ? -4.920 8.321 -1.037 1.00 95.19 83 ARG A O 1
ATOM 618 N N . GLU A 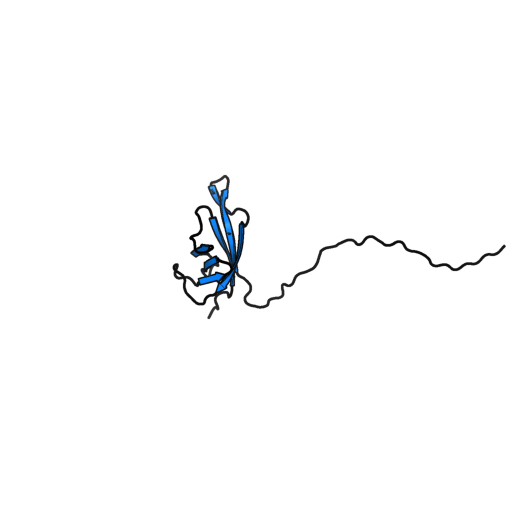1 84 ? -3.874 10.036 -0.006 1.00 91.50 84 GLU A N 1
ATOM 619 C CA . GLU A 1 84 ? -4.972 10.313 0.906 1.00 91.50 84 GLU A CA 1
ATOM 620 C C . GLU A 1 84 ? -6.206 10.728 0.111 1.00 91.50 84 GLU A C 1
ATOM 622 O O . GLU A 1 84 ? -6.117 11.467 -0.871 1.00 91.50 84 GLU A O 1
ATOM 627 N N . GLY A 1 85 ? -7.350 10.197 0.520 1.00 74.19 85 GLY A N 1
ATOM 628 C CA . GLY A 1 85 ? -8.629 10.662 0.042 1.00 74.19 85 GLY A CA 1
ATOM 629 C C . GLY A 1 85 ? -9.243 11.626 1.043 1.00 74.19 85 GLY A C 1
ATOM 630 O O . GLY A 1 85 ? -9.260 11.327 2.237 1.00 74.19 85 GLY A O 1
ATOM 631 N N . ASP A 1 86 ? -9.757 12.762 0.571 1.00 60.69 86 ASP A N 1
ATOM 632 C CA . ASP A 1 86 ? -10.241 13.832 1.442 1.00 60.69 86 ASP A CA 1
ATOM 633 C C . ASP A 1 86 ? -11.196 13.318 2.536 1.00 60.69 86 ASP A C 1
ATOM 635 O O . ASP A 1 86 ? -12.158 12.572 2.283 1.00 60.69 86 ASP A O 1
ATOM 639 N N . ALA A 1 87 ? -10.937 13.745 3.775 1.00 50.19 87 ALA A N 1
ATOM 640 C CA . ALA A 1 87 ? -11.777 13.494 4.938 1.00 50.19 87 ALA A CA 1
ATOM 641 C C . ALA A 1 87 ? -13.060 14.346 4.855 1.00 50.19 87 ALA A C 1
ATOM 643 O O . ALA A 1 87 ? -13.198 15.349 5.536 1.00 50.19 87 ALA A O 1
ATOM 644 N N . ALA A 1 88 ? -13.998 13.937 3.997 1.00 44.12 88 ALA A N 1
ATOM 645 C CA . ALA A 1 88 ? -15.338 14.510 3.833 1.00 44.12 88 ALA A CA 1
ATOM 646 C C . ALA A 1 88 ? -15.404 16.013 3.454 1.00 44.12 88 ALA A C 1
ATOM 648 O O . ALA A 1 88 ? -15.394 16.897 4.301 1.00 44.12 88 ALA A O 1
ATOM 649 N N . GLY A 1 89 ? -15.659 16.283 2.167 1.00 44.28 89 GLY A N 1
ATOM 650 C CA . GLY A 1 89 ? -16.378 17.486 1.730 1.00 44.28 89 GLY A CA 1
ATOM 651 C C . GLY A 1 89 ? -15.580 18.791 1.697 1.00 44.28 89 GLY A C 1
ATOM 652 O O . GLY A 1 89 ? -15.919 19.740 2.396 1.00 44.28 89 GLY A O 1
ATOM 653 N N . GLY A 1 90 ? -14.597 18.876 0.805 1.00 37.09 90 GLY A N 1
ATOM 654 C CA . GLY A 1 90 ? -14.185 20.135 0.189 1.00 37.09 90 GLY A CA 1
ATOM 655 C C . GLY A 1 90 ? -14.493 20.049 -1.302 1.00 37.09 90 GLY A C 1
ATOM 656 O O . GLY A 1 90 ? -14.062 19.108 -1.954 1.00 37.09 90 GLY A O 1
ATOM 657 N N . ASP A 1 91 ? -15.307 20.970 -1.802 1.00 40.41 91 ASP A N 1
ATOM 658 C CA . ASP A 1 91 ? -15.709 21.164 -3.199 1.00 40.41 91 ASP A CA 1
ATOM 659 C C . ASP A 1 91 ? -14.683 20.661 -4.245 1.00 40.41 91 ASP A C 1
ATOM 661 O O . ASP A 1 91 ? -13.681 21.311 -4.538 1.00 40.41 91 ASP A O 1
ATOM 665 N N . SER A 1 92 ? -14.910 19.475 -4.812 1.00 46.22 92 SER A N 1
ATOM 666 C CA . SER A 1 92 ? -14.236 19.055 -6.044 1.00 46.22 92 SER A CA 1
ATOM 667 C C . SER A 1 92 ? -15.122 18.098 -6.835 1.00 46.22 92 SER A C 1
ATOM 669 O O . SER A 1 92 ? -14.843 16.919 -7.031 1.00 46.22 92 SER A O 1
ATOM 671 N N . MET A 1 93 ? -16.255 18.637 -7.277 1.00 34.75 93 MET A N 1
ATOM 672 C CA . MET A 1 93 ? -16.960 18.148 -8.455 1.00 34.75 93 MET A CA 1
ATOM 673 C C . MET A 1 93 ? -16.612 19.113 -9.593 1.00 34.75 93 MET A C 1
ATOM 675 O O . MET A 1 93 ? -17.304 20.102 -9.807 1.00 34.75 93 MET A O 1
ATOM 679 N N . VAL A 1 94 ? -15.511 18.869 -10.302 1.00 58.19 94 VAL A N 1
ATOM 680 C CA . VAL A 1 94 ? -15.193 19.594 -11.547 1.00 58.19 94 VAL A CA 1
ATOM 681 C C . VAL A 1 94 ? -16.089 19.084 -12.681 1.00 58.19 94 VAL A C 1
ATOM 683 O O . VAL A 1 94 ? -16.170 17.869 -12.878 1.00 58.19 94 VAL A O 1
ATOM 686 N N . PRO A 1 95 ? -16.759 19.974 -13.442 1.00 42.31 95 PRO A N 1
ATOM 687 C CA . PRO A 1 95 ? -16.599 19.859 -14.894 1.00 42.31 95 PRO A CA 1
ATOM 688 C C . PRO A 1 95 ? -16.720 21.195 -15.659 1.00 42.31 95 PRO A C 1
ATOM 690 O O . PRO A 1 95 ? -17.781 21.810 -15.730 1.00 42.31 95 PRO A O 1
ATOM 693 N N . GLY A 1 96 ? -15.637 21.581 -16.325 1.00 37.25 96 GLY A N 1
ATOM 694 C CA . GLY A 1 96 ? -15.564 22.615 -17.362 1.00 37.25 96 GLY A CA 1
ATOM 695 C C . GLY A 1 96 ? -14.077 22.865 -17.597 1.00 37.25 96 GLY A C 1
ATOM 696 O O . GLY A 1 96 ? -13.386 23.235 -16.664 1.00 37.25 96 GLY A O 1
ATOM 697 N N . GLU A 1 97 ? -13.471 22.540 -18.731 1.00 40.34 97 GLU A N 1
ATOM 698 C CA . GLU A 1 97 ? -13.885 22.915 -20.075 1.00 40.34 97 GLU A CA 1
ATOM 699 C C . GLU A 1 97 ? -13.624 21.754 -21.047 1.00 40.34 97 GLU A C 1
ATOM 701 O O . GLU A 1 97 ? -12.490 21.341 -21.275 1.00 40.34 97 GLU A O 1
ATOM 706 N N . TYR A 1 98 ? -14.687 21.214 -21.633 1.00 45.41 98 TYR A N 1
ATOM 707 C CA . TYR A 1 98 ? -14.610 20.549 -22.928 1.00 45.41 98 TYR A CA 1
ATOM 708 C C . TYR A 1 98 ? -15.350 21.458 -23.909 1.00 45.41 98 TYR A C 1
ATOM 710 O O . TYR A 1 98 ? -16.571 21.396 -24.039 1.00 45.41 98 TYR A O 1
ATOM 718 N N . GLU A 1 99 ? -14.623 22.364 -24.562 1.00 42.78 99 GLU A N 1
ATOM 719 C CA . GLU A 1 99 ? -15.160 23.122 -25.692 1.00 42.78 99 GLU A CA 1
ATOM 720 C C . GLU A 1 99 ? -15.368 22.161 -26.869 1.00 42.78 99 GLU A C 1
ATOM 722 O O . GLU A 1 99 ? -14.452 21.849 -27.626 1.00 42.78 99 GLU A O 1
ATOM 727 N N . PHE A 1 100 ? -16.592 21.662 -27.024 1.00 38.09 100 PHE A N 1
ATOM 728 C CA . PHE A 1 100 ? -17.068 21.211 -28.326 1.00 38.09 100 PHE A CA 1
ATOM 729 C C . PHE A 1 100 ? -17.594 22.445 -29.062 1.00 38.09 100 PHE A C 1
ATOM 731 O O . PHE A 1 100 ? -18.685 22.929 -28.759 1.00 38.09 100 PHE A O 1
ATOM 738 N N . GLU A 1 101 ? -16.830 22.961 -30.029 1.00 43.53 101 GLU A N 1
ATOM 739 C CA . GLU A 1 101 ? -17.369 23.905 -31.011 1.00 43.53 101 GLU A CA 1
ATOM 740 C C . GLU A 1 101 ? -18.548 23.229 -31.730 1.00 43.53 101 GLU A C 1
ATOM 742 O O . GLU A 1 101 ? -18.387 22.254 -32.469 1.00 43.53 101 GLU A O 1
ATOM 747 N N . ALA A 1 102 ? -19.762 23.722 -31.485 1.00 51.47 102 ALA A N 1
ATOM 748 C CA . ALA A 1 102 ? -20.938 23.285 -32.219 1.00 51.47 102 ALA A CA 1
ATOM 749 C C . ALA A 1 102 ? -20.861 23.808 -33.668 1.00 51.47 102 ALA A C 1
ATOM 751 O O . ALA A 1 102 ? -20.548 24.986 -33.873 1.00 51.47 102 ALA A O 1
ATOM 752 N N . PRO A 1 103 ? -21.180 22.997 -34.693 1.00 46.31 103 PRO A N 1
ATOM 753 C CA . PRO A 1 103 ? -21.245 23.496 -36.060 1.00 46.31 103 PRO A CA 1
ATOM 754 C C . PRO A 1 103 ? -22.387 24.512 -36.197 1.00 46.31 103 PRO A C 1
ATOM 756 O O . PRO A 1 103 ? -23.522 24.255 -35.789 1.00 46.31 103 PRO A O 1
ATOM 759 N N . ARG A 1 104 ? -22.085 25.677 -36.785 1.00 50.50 104 ARG A N 1
ATOM 760 C CA . ARG A 1 104 ? -23.072 26.729 -37.074 1.00 50.50 104 ARG A CA 1
ATOM 761 C C . ARG A 1 104 ? -24.171 26.191 -37.996 1.00 50.50 104 ARG A C 1
ATOM 763 O O . ARG A 1 104 ? -23.880 25.685 -39.077 1.00 50.50 104 ARG A O 1
ATOM 770 N N . ALA A 1 105 ? -25.425 26.336 -37.573 1.00 55.88 105 ALA A N 1
ATOM 771 C CA . ALA A 1 105 ? -26.595 26.103 -38.415 1.00 55.88 105 ALA A CA 1
ATOM 772 C C . ALA A 1 105 ? -26.746 27.225 -39.471 1.00 55.88 105 ALA A C 1
ATOM 774 O O . ALA A 1 105 ? -26.301 28.348 -39.220 1.00 55.88 105 ALA A O 1
ATOM 775 N N . PRO A 1 106 ? -27.356 26.952 -40.640 1.00 47.53 106 PRO A N 1
ATOM 776 C CA . PRO A 1 106 ? -27.606 27.964 -41.661 1.00 47.53 106 PRO A CA 1
ATOM 777 C C . PRO A 1 106 ? -28.782 28.865 -41.253 1.00 47.53 106 PRO A C 1
ATOM 779 O O . PRO A 1 106 ? -29.800 28.382 -40.759 1.00 47.53 106 PRO A O 1
ATOM 782 N N . GLU A 1 107 ? -28.644 30.175 -41.457 1.00 45.84 107 GLU A N 1
ATOM 783 C CA . GLU A 1 107 ? -29.746 31.122 -41.282 1.00 45.84 107 GLU A CA 1
ATOM 784 C C . GLU A 1 107 ? -30.650 31.108 -42.519 1.00 45.84 107 GLU A C 1
ATOM 786 O O . GLU A 1 107 ? -30.240 31.541 -43.596 1.00 45.84 107 GLU A O 1
ATOM 791 N N . ASP A 1 108 ? -31.891 30.649 -42.350 1.00 45.47 108 ASP A N 1
ATOM 792 C CA . ASP A 1 108 ? -32.961 30.819 -43.330 1.00 45.47 108 ASP A CA 1
ATOM 793 C C . ASP A 1 108 ? -33.954 31.897 -42.866 1.00 45.47 108 ASP A C 1
ATOM 795 O O . ASP A 1 108 ? -34.657 31.748 -41.868 1.00 45.47 108 ASP A O 1
ATOM 799 N N . GLY A 1 109 ? -34.054 32.957 -43.673 1.00 44.81 109 GLY A N 1
ATOM 800 C CA . GLY A 1 109 ? -35.336 33.558 -44.039 1.00 44.81 109 GLY A CA 1
ATOM 801 C C . GLY A 1 109 ? -35.930 34.627 -43.119 1.00 44.81 109 GLY A C 1
ATOM 802 O O . GLY A 1 109 ? -36.738 34.339 -42.240 1.00 44.81 109 GLY A O 1
ATOM 803 N N . LYS A 1 110 ? -35.722 35.900 -43.481 1.00 47.59 110 LYS A N 1
ATOM 804 C CA . LYS A 1 110 ? -36.721 36.952 -43.242 1.00 47.59 110 LYS A CA 1
ATOM 805 C C . LYS A 1 110 ? -37.154 37.537 -44.585 1.00 47.59 110 LYS A C 1
ATOM 807 O O . LYS A 1 110 ? -36.422 38.300 -45.207 1.00 47.59 110 LYS A O 1
ATOM 812 N N . GLY A 1 111 ? -38.324 37.115 -45.053 1.00 42.44 111 GLY A N 1
ATOM 813 C CA . GLY A 1 111 ? -38.997 37.741 -46.183 1.00 42.44 111 GLY A CA 1
ATOM 814 C C . GLY A 1 111 ? -39.725 39.005 -45.738 1.00 42.44 111 GLY A C 1
ATOM 815 O O . GLY A 1 111 ? -40.330 39.010 -44.675 1.00 42.44 111 GLY A O 1
ATOM 816 N N . GLU A 1 112 ? -39.691 40.044 -46.565 1.00 41.56 112 GLU A N 1
ATOM 817 C CA . GLU A 1 112 ? -40.843 40.909 -46.833 1.00 41.56 112 GLU A CA 1
ATOM 818 C C . GLU A 1 112 ? -40.545 41.738 -48.087 1.00 41.56 112 GLU A C 1
ATOM 820 O O . GLU A 1 112 ? -39.454 42.285 -48.248 1.00 41.56 112 GLU A O 1
ATOM 825 N N . GLY A 1 113 ? -41.482 41.718 -49.034 1.00 41.84 113 GLY A N 1
ATOM 826 C CA . GLY A 1 113 ? -41.302 42.265 -50.372 1.00 41.84 113 GLY A CA 1
ATOM 827 C C . GLY A 1 113 ? -41.700 43.729 -50.520 1.00 41.84 113 GLY A C 1
ATOM 828 O O . GLY A 1 113 ? -42.406 44.286 -49.690 1.00 41.84 113 GLY A O 1
ATOM 829 N N . ALA A 1 114 ? -41.293 44.308 -51.651 1.00 40.88 114 ALA A N 1
ATOM 830 C CA . ALA A 1 114 ? -42.016 45.353 -52.373 1.00 40.88 114 ALA A CA 1
ATOM 831 C C . ALA A 1 114 ? -41.377 45.543 -53.764 1.00 40.88 114 ALA A C 1
ATOM 833 O O . ALA A 1 114 ? -40.278 46.075 -53.890 1.00 40.88 114 ALA A O 1
ATOM 834 N N . HIS A 1 115 ? -42.085 45.106 -54.807 1.00 43.59 115 HIS A N 1
ATOM 835 C CA . HIS A 1 115 ? -42.022 45.701 -56.150 1.00 43.59 115 HIS A CA 1
ATOM 836 C C . HIS A 1 115 ? -42.681 47.094 -56.086 1.00 43.59 115 HIS A C 1
ATOM 838 O O . HIS A 1 115 ? -43.619 47.254 -55.297 1.00 43.59 115 HIS A O 1
ATOM 844 N N . PRO A 1 116 ? -42.270 48.089 -56.901 1.00 53.69 116 PRO A N 1
ATOM 845 C CA . PRO A 1 116 ? -42.838 48.169 -58.254 1.00 53.69 116 PRO A CA 1
ATOM 846 C C . PRO A 1 116 ? -41.980 48.814 -59.366 1.00 53.69 116 PRO A C 1
ATOM 848 O O . PRO A 1 116 ? -41.063 49.584 -59.105 1.00 53.69 116 PRO A O 1
ATOM 851 N N . ALA A 1 117 ? -42.439 48.485 -60.584 1.00 45.56 117 ALA A N 1
ATOM 852 C CA . ALA A 1 117 ? -42.429 49.189 -61.879 1.00 45.56 117 ALA A CA 1
ATOM 853 C C . ALA A 1 117 ? -41.094 49.612 -62.509 1.00 45.56 117 ALA A C 1
ATOM 855 O O . ALA A 1 117 ? -40.546 50.669 -62.134 1.00 45.56 117 ALA A O 1
#